Protein AF-0000000073221065 (afdb_homodimer)

Radius of gyration: 17.98 Å; Cα contacts (8 Å, |Δi|>4): 262; chains: 2; bounding box: 26×53×38 Å

Sequence (170 aa):
LMAQVTIYSTTVCPYCVRTKQLLERKGVEYKEINLSKEAPEVRIELMQRTNHRTVPQIFIDDQFIGGFDQLYALEREGKLDQLLALMAQVTIYSTTVCPYCVRTKQLLERKGVEYKEINLSKEAPEVRIELMQRTNHRTVPQIFIDDQFIGGFDQLYALEREGKLDQLLA

pLDDT: mean 91.6, std 6.2, range [60.91, 97.88]

Foldseek 3Di:
DDDDDDDDDDPDDVLQVVVVVVCVVVVADDDDDDVVPPDPVVLVVVCVVVVDNDDDWDDQPNHTQGHSVSQVVCVVVVNNVVSRD/DDDDDDDDDDPDDVLQVVVVVVCVVVVADDDDDDVVPPDPVVLVVVCVVVVDNDDDWDDQPNHTQGHSVSQVVCVVVVNNVVSRD

Structure (mmCIF, N/CA/C/O backbone):
data_AF-0000000073221065-model_v1
#
loop_
_entity.id
_entity.type
_entity.pdbx_description
1 polymer Glutaredoxin
#
loop_
_atom_site.group_PDB
_atom_site.id
_atom_site.type_symbol
_atom_site.label_atom_id
_atom_site.label_alt_id
_atom_site.label_comp_id
_atom_site.label_asym_id
_atom_site.label_entity_id
_atom_site.label_seq_id
_atom_site.pdbx_PDB_ins_code
_atom_site.Cartn_x
_atom_site.Cartn_y
_atom_site.Cartn_z
_atom_site.occupancy
_atom_site.B_iso_or_equiv
_atom_site.auth_seq_id
_atom_site.auth_comp_id
_atom_site.auth_asym_id
_atom_site.auth_atom_id
_atom_site.pdbx_PDB_model_num
ATOM 1 N N . LEU A 1 1 ? 0.655 -27.484 -18.047 1 60.91 1 LEU A N 1
ATOM 2 C CA . LEU A 1 1 ? 1.671 -26.438 -17.984 1 60.91 1 LEU A CA 1
ATOM 3 C C . LEU A 1 1 ? 1.379 -25.453 -16.859 1 60.91 1 LEU A C 1
ATOM 5 O O . LEU A 1 1 ? 0.216 -25.219 -16.516 1 60.91 1 LEU A O 1
ATOM 9 N N . MET A 1 2 ? 2.375 -25.156 -16.047 1 79.81 2 MET A N 1
ATOM 10 C CA . MET A 1 2 ? 2.127 -24.297 -14.891 1 79.81 2 MET A CA 1
ATOM 11 C C . MET A 1 2 ? 1.703 -22.891 -15.344 1 79.81 2 MET A C 1
ATOM 13 O O . MET A 1 2 ? 2.156 -22.406 -16.375 1 79.81 2 MET A O 1
ATOM 17 N N . ALA A 1 3 ? 0.678 -22.422 -14.844 1 91.69 3 ALA A N 1
ATOM 18 C CA . ALA A 1 3 ? 0.142 -21.109 -15.18 1 91.69 3 ALA A CA 1
ATOM 19 C C . ALA A 1 3 ? 1.227 -20.047 -15.102 1 91.69 3 ALA A C 1
ATOM 21 O O . ALA A 1 3 ? 2.178 -20.172 -14.328 1 91.69 3 ALA A O 1
ATOM 22 N N . GLN A 1 4 ? 1.222 -19.109 -16.016 1 95.19 4 GLN A N 1
ATOM 23 C CA . GLN A 1 4 ? 2.111 -17.953 -15.961 1 95.19 4 GLN A CA 1
ATOM 24 C C . GLN A 1 4 ? 1.535 -16.859 -15.07 1 95.19 4 GLN A C 1
ATOM 26 O O . GLN A 1 4 ? 0.439 -16.359 -15.328 1 95.19 4 GLN A O 1
ATOM 31 N N . VAL A 1 5 ? 2.283 -16.547 -14.055 1 97.06 5 VAL A N 1
ATOM 32 C CA . VAL A 1 5 ? 1.818 -15.531 -13.109 1 97.06 5 VAL A CA 1
ATOM 33 C C . VAL A 1 5 ? 2.641 -14.258 -13.266 1 97.06 5 VAL A C 1
ATOM 35 O O . VAL A 1 5 ? 3.869 -14.312 -13.367 1 97.06 5 VAL A O 1
ATOM 38 N N . THR A 1 6 ? 1.978 -13.031 -13.414 1 97.81 6 THR A N 1
ATOM 39 C CA . THR A 1 6 ? 2.607 -11.719 -13.391 1 97.81 6 THR A CA 1
ATOM 40 C C . THR A 1 6 ? 2.055 -10.875 -12.242 1 97.81 6 THR A C 1
ATOM 42 O O . THR A 1 6 ? 0.839 -10.805 -12.055 1 97.81 6 THR A O 1
ATOM 45 N N . ILE A 1 7 ? 2.998 -10.32 -11.508 1 96.44 7 ILE A N 1
ATOM 46 C CA . ILE A 1 7 ? 2.605 -9.438 -10.414 1 96.44 7 ILE A CA 1
ATOM 47 C C . ILE A 1 7 ? 3.145 -8.031 -10.672 1 96.44 7 ILE A C 1
ATOM 49 O O . ILE A 1 7 ? 4.332 -7.852 -10.945 1 96.44 7 ILE A O 1
ATOM 53 N N . TYR A 1 8 ? 2.213 -7.066 -10.656 1 94.75 8 TYR A N 1
ATOM 54 C CA . TYR A 1 8 ? 2.621 -5.664 -10.594 1 94.75 8 TYR A CA 1
ATOM 55 C C . TYR A 1 8 ? 2.713 -5.188 -9.148 1 94.75 8 TYR A C 1
ATOM 57 O O . TYR A 1 8 ? 1.743 -5.289 -8.398 1 94.75 8 TYR A O 1
ATOM 65 N N . SER A 1 9 ? 3.865 -4.793 -8.773 1 91.31 9 SER A N 1
ATOM 66 C CA . SER A 1 9 ? 4.141 -4.387 -7.398 1 91.31 9 SER A CA 1
ATOM 67 C C . SER A 1 9 ? 4.762 -2.998 -7.348 1 91.31 9 SER A C 1
ATOM 69 O O . SER A 1 9 ? 4.93 -2.346 -8.383 1 91.31 9 SER A O 1
ATOM 71 N N . THR A 1 10 ? 4.824 -2.447 -6.137 1 84.5 10 THR A N 1
AT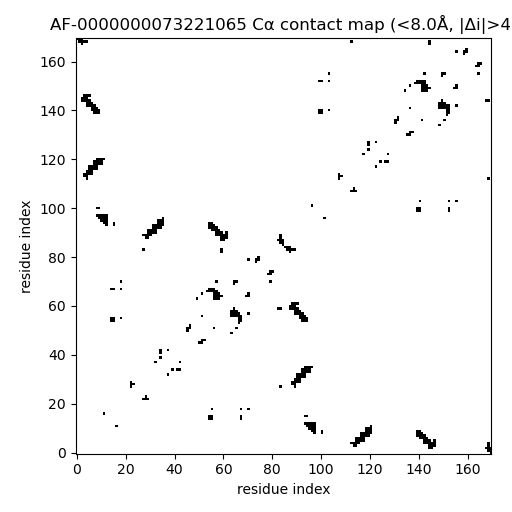OM 72 C CA . THR A 1 10 ? 5.637 -1.264 -5.875 1 84.5 10 THR A CA 1
ATOM 73 C C . THR A 1 10 ? 6.582 -1.506 -4.699 1 84.5 10 THR A C 1
ATOM 75 O O . THR A 1 10 ? 6.34 -2.385 -3.873 1 84.5 10 THR A O 1
ATOM 78 N N . THR A 1 11 ? 7.723 -0.87 -4.836 1 78.31 11 THR A N 1
ATOM 79 C CA . THR A 1 11 ? 8.648 -0.92 -3.707 1 78.31 11 THR A CA 1
ATOM 80 C C . THR A 1 11 ? 8.148 -0.048 -2.559 1 78.31 11 THR A C 1
ATOM 82 O O . THR A 1 11 ? 8.219 -0.447 -1.395 1 78.31 11 THR A O 1
ATOM 85 N N . VAL A 1 12 ? 7.633 0.965 -3.09 1 74.69 12 VAL A N 1
ATOM 86 C CA . VAL A 1 12 ? 7.266 1.982 -2.109 1 74.69 12 VAL A CA 1
ATOM 87 C C . VAL A 1 12 ? 5.754 1.969 -1.891 1 74.69 12 VAL A C 1
ATOM 89 O O . VAL A 1 12 ? 5.004 1.461 -2.727 1 74.69 12 VAL A O 1
ATOM 92 N N . CYS A 1 13 ? 5.375 2.268 -0.744 1 82.75 13 CYS A N 1
ATOM 93 C CA . CYS A 1 13 ? 3.957 2.514 -0.498 1 82.75 13 CYS A CA 1
ATOM 94 C C . CYS A 1 13 ? 3.529 3.859 -1.073 1 82.75 13 CYS A C 1
ATOM 96 O O . CYS A 1 13 ? 3.799 4.906 -0.482 1 82.75 13 CYS A O 1
ATOM 98 N N . PRO A 1 14 ? 2.924 3.844 -2.225 1 77.69 14 PRO A N 1
ATOM 99 C CA . PRO A 1 14 ? 2.615 5.109 -2.895 1 77.69 14 PRO A CA 1
ATOM 100 C C . PRO A 1 14 ? 1.68 5.996 -2.078 1 77.69 14 PRO A C 1
ATOM 102 O O . PRO A 1 14 ? 1.8 7.223 -2.115 1 77.69 14 PRO A O 1
ATOM 105 N N . TYR A 1 15 ? 0.798 5.406 -1.401 1 84.06 15 TYR A N 1
ATOM 106 C CA . TYR A 1 15 ? -0.115 6.191 -0.576 1 84.06 15 TYR A CA 1
ATOM 107 C C . TYR A 1 15 ? 0.628 6.863 0.572 1 84.06 15 TYR A C 1
ATOM 109 O O . TYR A 1 15 ? 0.284 7.977 0.974 1 84.06 15 TYR A O 1
ATOM 117 N N . CYS A 1 16 ? 1.56 6.16 1.093 1 89.38 16 CYS A N 1
ATOM 118 C CA . CYS A 1 16 ? 2.41 6.781 2.102 1 89.38 16 CYS A CA 1
ATOM 119 C C . CYS A 1 16 ? 3.166 7.969 1.521 1 89.38 16 CYS A C 1
ATOM 121 O O . CYS A 1 16 ? 3.246 9.023 2.15 1 89.38 16 CYS A O 1
ATOM 123 N N . VAL A 1 17 ? 3.674 7.809 0.374 1 85.81 17 VAL A N 1
ATOM 124 C CA . VAL A 1 17 ? 4.418 8.875 -0.286 1 85.81 17 VAL A CA 1
ATOM 125 C C . VAL A 1 17 ? 3.5 10.07 -0.535 1 85.81 17 VAL A C 1
ATOM 127 O O . VAL A 1 17 ? 3.855 11.211 -0.223 1 85.81 17 VAL A O 1
ATOM 130 N N . ARG A 1 18 ? 2.379 9.812 -1.021 1 87.56 18 ARG A N 1
ATOM 131 C CA . ARG A 1 18 ? 1.45 10.891 -1.339 1 87.56 18 ARG A CA 1
ATOM 132 C C . ARG A 1 18 ? 0.988 11.602 -0.074 1 87.56 18 ARG A C 1
ATOM 134 O O . ARG A 1 18 ? 0.794 12.82 -0.079 1 87.56 18 ARG A O 1
ATOM 141 N N . THR A 1 19 ? 0.734 10.852 0.908 1 93.94 19 THR A N 1
ATOM 142 C CA . THR A 1 19 ? 0.371 11.438 2.193 1 93.94 19 THR A CA 1
ATOM 143 C C . THR A 1 19 ? 1.436 12.43 2.656 1 93.94 19 THR A C 1
ATOM 145 O O . THR A 1 19 ? 1.118 13.562 3.02 1 93.94 19 THR A O 1
ATOM 148 N N . LYS A 1 20 ? 2.652 11.992 2.586 1 94.38 20 LYS A N 1
ATOM 149 C CA . LYS A 1 20 ? 3.756 12.852 2.994 1 94.38 20 LYS A CA 1
ATOM 150 C C . LYS A 1 20 ? 3.863 14.078 2.086 1 94.38 20 LYS A C 1
ATOM 152 O O . LYS A 1 20 ? 4.066 15.195 2.562 1 94.38 20 LYS A O 1
ATOM 157 N N . GLN A 1 21 ? 3.723 13.898 0.884 1 93.31 21 GLN A N 1
ATOM 158 C CA . GLN A 1 21 ? 3.812 14.984 -0.08 1 93.31 21 GLN A CA 1
ATOM 159 C C . GLN A 1 21 ? 2.742 16.047 0.184 1 93.31 21 GLN A C 1
ATOM 161 O O . GLN A 1 21 ? 3.006 17.234 0.076 1 93.31 21 GLN A O 1
ATOM 166 N N . LEU A 1 22 ? 1.575 15.586 0.442 1 94.88 22 LEU A N 1
ATOM 167 C CA . LEU A 1 22 ? 0.49 16.516 0.747 1 94.88 22 LEU A CA 1
ATOM 168 C C . LEU A 1 22 ? 0.835 17.375 1.957 1 94.88 22 LEU A C 1
ATOM 170 O O . LEU A 1 22 ? 0.672 18.594 1.92 1 94.88 22 LEU A O 1
ATOM 174 N N . LEU A 1 23 ? 1.306 16.766 3.006 1 96.06 23 LEU A N 1
ATOM 175 C CA . LEU A 1 23 ? 1.662 17.5 4.215 1 96.06 23 LEU A CA 1
ATOM 176 C C . LEU A 1 23 ? 2.816 18.453 3.947 1 96.06 23 LEU A C 1
ATOM 178 O O . LEU A 1 23 ? 2.816 19.578 4.441 1 96.06 23 LEU A O 1
ATOM 182 N N . GLU A 1 24 ? 3.762 18.016 3.162 1 95.31 24 GLU A N 1
ATOM 183 C CA . GLU A 1 24 ? 4.895 18.859 2.799 1 95.31 24 GLU A CA 1
ATOM 184 C C . GLU A 1 24 ? 4.449 20.062 1.973 1 95.31 24 GLU A C 1
ATOM 186 O O . GLU A 1 24 ? 4.906 21.188 2.199 1 95.31 24 GLU A O 1
ATOM 191 N N . ARG A 1 25 ? 3.619 19.812 1.088 1 95.25 25 ARG A N 1
ATOM 192 C CA . ARG A 1 25 ? 3.098 20.891 0.26 1 95.25 25 ARG A CA 1
ATOM 193 C C . ARG A 1 25 ? 2.377 21.938 1.11 1 95.25 25 ARG A C 1
ATOM 195 O O . ARG A 1 25 ? 2.436 23.125 0.817 1 95.25 25 ARG A O 1
ATOM 202 N N . LYS A 1 26 ? 1.77 21.469 2.145 1 94.75 26 LYS A N 1
ATOM 203 C CA . LYS A 1 26 ? 1.018 22.359 3.021 1 94.75 26 LYS A CA 1
ATOM 204 C C . LYS A 1 26 ? 1.93 23 4.059 1 94.75 26 LYS A C 1
ATOM 206 O O . LYS A 1 26 ? 1.481 23.828 4.855 1 94.75 26 LYS A O 1
ATOM 211 N N . GLY A 1 27 ? 3.137 22.578 4.102 1 94.19 27 GLY A N 1
ATOM 212 C CA . GLY A 1 27 ? 4.094 23.141 5.035 1 94.19 27 GLY A CA 1
ATOM 213 C C . GLY A 1 27 ? 3.93 22.625 6.449 1 94.19 27 GLY A C 1
ATOM 214 O O . GLY A 1 27 ? 4.289 23.312 7.414 1 94.19 27 GLY A O 1
ATOM 215 N N . VAL A 1 28 ? 3.352 21.469 6.555 1 94.75 28 VAL A N 1
ATOM 216 C CA . VAL A 1 28 ? 3.08 20.891 7.867 1 94.75 28 VAL A CA 1
ATOM 217 C C . VAL A 1 28 ? 4.191 19.922 8.234 1 94.75 28 VAL A C 1
ATOM 219 O O . VAL A 1 28 ? 4.504 19 7.469 1 94.75 28 VAL A O 1
ATOM 222 N N . GLU A 1 29 ? 4.824 20.172 9.336 1 94.81 29 GLU A N 1
ATOM 223 C CA . GLU A 1 29 ? 5.777 19.203 9.867 1 94.81 29 GLU A CA 1
ATOM 224 C C . GLU A 1 29 ? 5.066 17.969 10.422 1 94.81 29 GLU A C 1
ATOM 226 O O . GLU A 1 29 ? 3.965 18.078 10.969 1 94.81 29 GLU A O 1
ATOM 231 N N . TYR A 1 30 ? 5.691 16.859 10.266 1 97.06 30 TYR A N 1
ATOM 232 C CA . TYR A 1 30 ? 5.117 15.633 10.797 1 97.06 30 TYR A CA 1
ATOM 233 C C . TYR A 1 30 ? 6.211 14.688 11.273 1 97.06 30 TYR A C 1
ATOM 235 O O . TYR A 1 30 ? 7.348 14.742 10.797 1 97.06 30 TYR A O 1
ATOM 243 N N . LYS A 1 31 ? 5.832 13.914 12.242 1 97.44 31 LYS A N 1
ATOM 244 C CA . LYS A 1 31 ? 6.664 12.789 12.648 1 97.44 31 LYS A CA 1
ATOM 245 C C . LYS A 1 31 ? 6.301 11.523 11.867 1 97.44 31 LYS A C 1
ATOM 247 O O . LYS A 1 31 ? 5.129 11.148 11.797 1 97.44 31 LYS A O 1
ATOM 252 N N . GLU A 1 32 ? 7.27 10.961 11.281 1 95.69 32 GLU A N 1
ATOM 253 C CA . GLU A 1 32 ? 7.039 9.695 10.586 1 95.69 32 GLU A CA 1
ATOM 254 C C . GLU A 1 32 ? 7.559 8.516 11.398 1 95.69 32 GLU A C 1
ATOM 256 O O . GLU A 1 32 ? 8.688 8.539 11.891 1 95.69 32 GLU A O 1
ATOM 261 N N . ILE A 1 33 ? 6.742 7.57 11.594 1 95.44 33 ILE A N 1
ATOM 262 C CA . ILE A 1 33 ? 7.129 6.266 12.117 1 95.44 33 ILE A CA 1
ATOM 263 C C . ILE A 1 33 ? 7.039 5.215 11.016 1 95.44 33 ILE A C 1
ATOM 265 O O . ILE A 1 33 ? 5.941 4.801 10.633 1 95.44 33 ILE A O 1
ATOM 269 N N . ASN A 1 34 ? 8.141 4.906 10.469 1 92.19 34 ASN A N 1
ATOM 270 C CA . ASN A 1 34 ? 8.203 3.889 9.422 1 92.19 34 ASN A CA 1
ATOM 271 C C . ASN A 1 34 ? 8.141 2.48 10.008 1 92.19 34 ASN A C 1
ATOM 273 O O . ASN A 1 34 ? 9.117 2.004 10.586 1 92.19 34 ASN A O 1
ATOM 277 N N . LEU A 1 35 ? 7.051 1.822 9.781 1 89.31 35 LEU A N 1
ATOM 278 C CA . LEU A 1 35 ? 6.793 0.529 10.406 1 89.31 35 LEU A CA 1
ATOM 279 C C . LEU A 1 35 ? 7.734 -0.537 9.859 1 89.31 35 LEU A C 1
ATOM 281 O O . LEU A 1 35 ? 7.949 -1.569 10.5 1 89.31 35 LEU A O 1
ATOM 285 N N . SER A 1 36 ? 8.273 -0.305 8.648 1 82.25 36 SER A N 1
ATOM 286 C CA . SER A 1 36 ? 9.242 -1.238 8.07 1 82.25 36 SER A CA 1
ATOM 287 C C . SER A 1 36 ? 10.539 -1.246 8.867 1 82.25 36 SER A C 1
ATOM 289 O O . SER A 1 36 ? 11.344 -2.174 8.75 1 82.25 36 SER A O 1
ATOM 291 N N . LYS A 1 37 ? 10.672 -0.204 9.656 1 87.88 37 LYS A N 1
ATOM 292 C CA . LYS A 1 37 ? 11.906 -0.055 10.43 1 87.88 37 LYS A CA 1
ATOM 293 C C . LYS A 1 37 ? 11.656 -0.271 11.922 1 87.88 37 LYS A C 1
ATOM 295 O O . LYS A 1 37 ? 12.547 -0.055 12.742 1 87.88 37 LYS A O 1
ATOM 300 N N . GLU A 1 38 ? 10.492 -0.643 12.188 1 89.19 38 GLU A N 1
ATOM 301 C CA . GLU A 1 38 ? 10.102 -0.853 13.578 1 89.19 38 GLU A CA 1
ATOM 302 C C . GLU A 1 38 ? 9.93 -2.338 13.883 1 89.19 38 GLU A C 1
ATOM 304 O O . GLU A 1 38 ? 9.844 -3.16 12.969 1 89.19 38 GLU A O 1
ATOM 309 N N . ALA A 1 39 ? 10.008 -2.645 15.156 1 90.75 39 ALA A N 1
ATOM 310 C CA . ALA A 1 39 ? 9.672 -4 15.57 1 90.75 39 ALA A CA 1
ATOM 311 C C . ALA A 1 39 ? 8.234 -4.352 15.188 1 90.75 39 ALA A C 1
ATOM 313 O O . ALA A 1 39 ? 7.363 -3.48 15.156 1 90.75 39 ALA A O 1
ATOM 314 N N . PRO A 1 40 ? 7.957 -5.633 14.828 1 88.19 40 PRO A N 1
ATOM 315 C CA . PRO A 1 40 ? 6.613 -6.059 14.43 1 88.19 40 PRO A CA 1
ATOM 316 C C . PRO A 1 40 ? 5.547 -5.684 15.453 1 88.19 40 PRO A C 1
ATOM 318 O O . PRO A 1 40 ? 4.391 -5.441 15.086 1 88.19 40 PRO A O 1
ATOM 321 N N . GLU A 1 41 ? 5.91 -5.555 16.688 1 92.56 41 GLU A N 1
ATOM 322 C CA . GLU A 1 41 ? 4.973 -5.262 17.766 1 92.56 41 GLU A CA 1
ATOM 323 C C . GLU A 1 41 ? 4.379 -3.863 17.609 1 92.56 41 GLU A C 1
ATOM 325 O O . GLU A 1 41 ? 3.238 -3.621 18.016 1 92.56 41 GLU A O 1
ATOM 330 N N . VAL A 1 42 ? 5.117 -2.998 17.047 1 92.06 42 VAL A N 1
ATOM 331 C CA . VAL A 1 42 ? 4.637 -1.631 16.875 1 92.06 42 VAL A CA 1
ATOM 332 C C . VAL A 1 42 ? 3.445 -1.622 15.914 1 92.06 42 VAL A C 1
ATOM 334 O O . VAL A 1 42 ? 2.441 -0.954 16.172 1 92.06 42 VAL A O 1
ATOM 337 N N . ARG A 1 43 ? 3.586 -2.359 14.82 1 89.94 43 ARG A N 1
ATOM 338 C CA . ARG A 1 43 ? 2.482 -2.484 13.867 1 89.94 43 ARG A CA 1
ATOM 339 C C . ARG A 1 43 ? 1.266 -3.125 14.523 1 89.94 43 ARG A C 1
ATOM 341 O O . ARG A 1 43 ? 0.143 -2.639 14.375 1 89.94 43 ARG A O 1
ATOM 348 N N . ILE A 1 44 ? 1.496 -4.223 15.258 1 90.31 44 ILE A N 1
ATOM 349 C CA . ILE A 1 44 ? 0.414 -4.949 15.914 1 90.31 44 ILE A CA 1
ATOM 350 C C . ILE A 1 44 ? -0.33 -4.016 16.859 1 90.31 44 ILE A C 1
ATOM 352 O O . ILE A 1 44 ? -1.562 -3.951 16.844 1 90.31 44 ILE A O 1
ATOM 356 N N . GLU A 1 45 ? 0.359 -3.264 17.656 1 94.38 45 GLU A N 1
ATOM 357 C CA . GLU A 1 45 ? -0.238 -2.334 18.625 1 94.38 45 GLU A CA 1
ATOM 358 C C . GLU A 1 45 ? -1.022 -1.238 17.906 1 94.38 45 GLU A C 1
ATOM 360 O O . GLU A 1 45 ? -2.117 -0.869 18.328 1 94.38 45 GLU A O 1
ATOM 365 N N . LEU A 1 46 ? -0.514 -0.76 16.844 1 94.81 46 LEU A N 1
ATOM 366 C CA . LEU A 1 46 ? -1.171 0.292 16.078 1 94.81 46 LEU A CA 1
ATOM 367 C C . LEU A 1 46 ? -2.502 -0.195 15.508 1 94.81 46 LEU A C 1
ATOM 369 O O . LEU A 1 46 ? -3.52 0.492 15.625 1 94.81 46 LEU A O 1
ATOM 373 N N . MET A 1 47 ? -2.441 -1.427 14.906 1 92.5 47 MET A N 1
ATOM 374 C CA . MET A 1 47 ? -3.646 -1.979 14.289 1 92.5 47 MET A CA 1
ATOM 375 C C . MET A 1 47 ? -4.734 -2.215 15.336 1 92.5 47 MET A C 1
ATOM 377 O O . MET A 1 47 ? -5.918 -2.016 15.055 1 92.5 47 MET A O 1
ATOM 381 N N . GLN A 1 48 ? -4.285 -2.586 16.484 1 93.25 48 GLN A N 1
ATOM 382 C CA . GLN A 1 48 ? -5.23 -2.801 17.562 1 93.25 48 GLN A CA 1
ATOM 383 C C . GLN A 1 48 ? -5.801 -1.477 18.062 1 93.25 48 GLN A C 1
ATOM 385 O O . GLN A 1 48 ? -6.992 -1.384 18.375 1 93.25 48 GLN A O 1
ATOM 390 N N . ARG A 1 49 ? -5.082 -0.499 18.141 1 95.44 49 ARG A N 1
ATOM 391 C CA . ARG A 1 49 ? -5.469 0.813 18.656 1 95.44 49 ARG A CA 1
ATOM 392 C C . ARG A 1 49 ? -6.441 1.503 17.703 1 95.44 49 ARG A C 1
ATOM 394 O O . ARG A 1 49 ? -7.387 2.158 18.141 1 95.44 49 ARG A O 1
ATOM 401 N N . THR A 1 50 ? -6.211 1.34 16.438 1 95.56 50 THR A N 1
ATOM 402 C CA . THR A 1 50 ? -6.965 2.123 15.469 1 95.56 50 THR A CA 1
ATOM 403 C C . THR A 1 50 ? -8.047 1.271 14.805 1 95.56 50 THR A C 1
ATOM 405 O O . THR A 1 50 ? -8.953 1.8 14.172 1 95.56 50 THR A O 1
ATOM 408 N N . ASN A 1 51 ? -7.781 -0.074 14.914 1 93.25 51 ASN A N 1
ATOM 409 C CA . ASN A 1 51 ? -8.641 -1.031 14.219 1 93.25 51 ASN A CA 1
ATOM 410 C C . ASN A 1 51 ? -8.562 -0.854 12.703 1 93.25 51 ASN A C 1
ATOM 412 O O . ASN A 1 51 ? -9.555 -1.038 12 1 93.25 51 ASN A O 1
ATOM 416 N N . HIS A 1 52 ? -7.484 -0.3 12.258 1 87.69 52 HIS A N 1
ATOM 417 C CA . HIS A 1 52 ? -7.141 -0.158 10.844 1 87.69 52 HIS A CA 1
ATOM 418 C C . HIS A 1 52 ? -5.984 -1.075 10.469 1 87.69 52 HIS A C 1
ATOM 420 O O . HIS A 1 52 ? -5.047 -1.257 11.25 1 87.69 52 HIS A O 1
ATOM 426 N N . ARG A 1 53 ? -6.043 -1.568 9.289 1 78.44 53 ARG A N 1
ATOM 427 C CA . ARG A 1 53 ? -5.051 -2.586 8.953 1 78.44 53 ARG A CA 1
ATOM 428 C C . ARG A 1 53 ? -4.098 -2.088 7.867 1 78.44 53 ARG A C 1
ATOM 430 O O . ARG A 1 53 ? -3.055 -2.693 7.625 1 78.44 53 ARG A O 1
ATOM 437 N N . THR A 1 54 ? -4.484 -0.951 7.23 1 79.69 54 THR A N 1
ATOM 438 C CA . THR A 1 54 ? -3.668 -0.463 6.125 1 79.69 54 THR A CA 1
ATOM 439 C C . THR A 1 54 ? -2.867 0.766 6.547 1 79.69 54 THR A C 1
ATOM 441 O O . THR A 1 54 ? -3.012 1.251 7.668 1 79.69 54 THR A O 1
ATOM 444 N N . VAL A 1 55 ? -1.92 1.088 5.73 1 87.44 55 VAL A N 1
ATOM 445 C CA . VAL A 1 55 ? -1.138 2.311 5.871 1 87.44 55 VAL A CA 1
ATOM 446 C C . VAL A 1 55 ? -1.258 3.152 4.602 1 87.44 55 VAL A C 1
ATOM 448 O O . VAL A 1 55 ? -1.603 2.633 3.537 1 87.44 55 VAL A O 1
ATOM 451 N N . PRO A 1 56 ? -1.016 4.414 4.816 1 91 56 PRO A N 1
ATOM 452 C CA . PRO A 1 56 ? -0.617 5.203 5.984 1 91 56 PRO A CA 1
ATOM 453 C C . PRO A 1 56 ? -1.74 5.348 7.008 1 91 56 PRO A C 1
ATOM 455 O O . PRO A 1 56 ? -2.914 5.184 6.668 1 91 56 PRO A O 1
ATOM 458 N N . GLN A 1 57 ? -1.382 5.5 8.266 1 94.75 57 GLN A N 1
ATOM 459 C CA . GLN A 1 57 ? -2.279 5.938 9.328 1 94.75 57 GLN A CA 1
ATOM 460 C C . GLN A 1 57 ? -1.848 7.289 9.891 1 94.75 57 GLN A C 1
ATOM 462 O O . GLN A 1 57 ? -0.667 7.5 10.172 1 94.75 57 GLN A O 1
ATOM 467 N N . ILE A 1 58 ? -2.826 8.156 10.039 1 97.38 58 ILE A N 1
ATOM 468 C CA . ILE A 1 58 ? -2.5 9.547 10.336 1 97.38 58 ILE A CA 1
ATOM 469 C C . ILE A 1 58 ? -3.131 9.945 11.672 1 97.38 58 ILE A C 1
ATOM 471 O O . ILE A 1 58 ? -4.309 9.664 11.914 1 97.38 58 ILE A O 1
ATOM 475 N N . PHE A 1 59 ? -2.355 10.531 12.477 1 97.88 59 PHE A N 1
ATOM 476 C CA . PHE A 1 59 ? -2.789 11.125 13.734 1 97.88 59 PHE A CA 1
ATOM 477 C C . PHE A 1 59 ? -2.568 12.633 13.734 1 97.88 59 PHE A C 1
ATOM 479 O O . PHE A 1 59 ? -1.522 13.109 13.297 1 97.88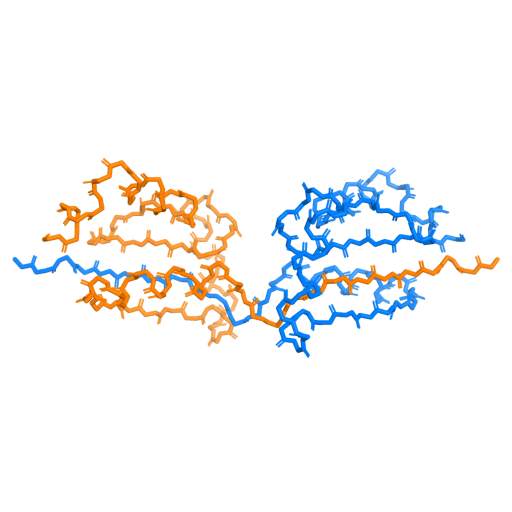 59 PHE A O 1
ATOM 486 N N . ILE A 1 60 ? -3.545 13.383 14.188 1 96.88 60 ILE A N 1
ATOM 487 C CA . ILE A 1 60 ? -3.42 14.812 14.438 1 96.88 60 ILE A CA 1
ATOM 488 C C . ILE A 1 60 ? -3.727 15.109 15.906 1 96.88 60 ILE A C 1
ATOM 490 O O . ILE A 1 60 ? -4.824 14.82 16.391 1 96.88 60 ILE A O 1
ATOM 494 N N . ASP A 1 61 ? -2.732 15.625 16.547 1 95.69 61 ASP A N 1
ATOM 495 C CA . ASP A 1 61 ? -2.838 15.867 17.984 1 95.69 61 ASP A CA 1
ATOM 496 C C . ASP A 1 61 ? -3.268 14.602 18.734 1 95.69 61 ASP A C 1
ATOM 498 O O . ASP A 1 61 ? -4.215 14.633 19.516 1 95.69 61 ASP A O 1
ATOM 502 N N . ASP A 1 62 ? -2.779 13.516 18.328 1 94.19 62 ASP A N 1
ATOM 503 C CA . ASP A 1 62 ? -2.912 12.203 18.953 1 94.19 62 ASP A CA 1
ATOM 504 C C . ASP A 1 62 ? -4.297 11.609 18.703 1 94.19 62 ASP A C 1
ATOM 506 O O . ASP A 1 62 ? -4.688 10.633 19.344 1 94.19 62 ASP A O 1
ATOM 510 N N . GLN A 1 63 ? -4.969 12.273 17.844 1 95.69 63 GLN A N 1
ATOM 511 C CA . GLN A 1 63 ? -6.246 11.727 17.406 1 95.69 63 GLN A CA 1
ATOM 512 C C . GLN A 1 63 ? -6.102 11.016 16.062 1 95.69 63 GLN A C 1
ATOM 514 O O . GLN A 1 63 ? -5.543 11.57 15.109 1 95.69 63 GLN A O 1
ATOM 519 N N . PHE A 1 64 ? -6.629 9.836 16.031 1 97.75 64 PHE A N 1
ATOM 520 C CA . PHE A 1 64 ? -6.609 9.062 14.797 1 97.75 64 PHE A CA 1
ATOM 521 C C . PHE A 1 64 ? -7.629 9.602 13.805 1 97.75 64 PHE A C 1
ATOM 523 O O . PHE A 1 64 ? -8.828 9.617 14.078 1 97.75 64 PHE A O 1
ATOM 530 N N . ILE A 1 65 ? -7.137 10.031 12.617 1 96.31 65 ILE A N 1
ATOM 531 C CA . ILE A 1 65 ? -8.086 10.602 11.664 1 96.31 65 ILE A CA 1
ATOM 532 C C . ILE A 1 65 ? -8.359 9.602 10.547 1 96.31 65 ILE A C 1
ATOM 534 O O . ILE A 1 65 ? -9.281 9.789 9.75 1 96.31 65 ILE A O 1
ATOM 538 N N . GLY A 1 66 ? -7.496 8.578 10.438 1 95.56 66 GLY A N 1
ATOM 539 C CA . GLY A 1 66 ? -7.684 7.578 9.398 1 95.56 66 GLY A CA 1
ATOM 540 C C . GLY A 1 66 ? -6.469 7.406 8.508 1 95.56 66 GLY A C 1
ATOM 541 O O . GLY A 1 66 ? -5.344 7.684 8.93 1 95.56 66 GLY A O 1
ATOM 542 N N . GLY A 1 67 ? -6.691 6.832 7.316 1 93.44 67 GLY A N 1
ATOM 543 C CA . GLY A 1 67 ? -5.637 6.609 6.344 1 93.44 67 GLY A CA 1
ATOM 544 C C . GLY A 1 67 ? -5.617 7.648 5.238 1 93.44 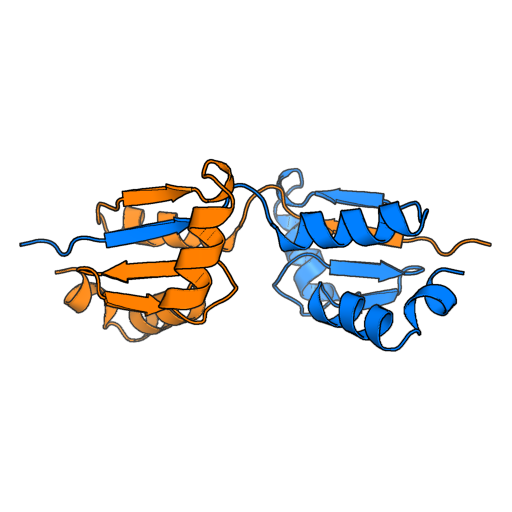67 GLY A C 1
ATOM 545 O O . GLY A 1 67 ? -5.922 8.82 5.473 1 93.44 67 GLY A O 1
ATOM 546 N N . PHE A 1 68 ? -5.203 7.121 4.113 1 90.25 68 PHE A N 1
ATOM 547 C CA . PHE A 1 68 ? -5.047 7.949 2.922 1 90.25 68 PHE A CA 1
ATOM 548 C C . PHE A 1 68 ? -6.387 8.523 2.479 1 90.25 68 PHE A C 1
ATOM 550 O O . PHE A 1 68 ? -6.512 9.734 2.27 1 90.25 68 PHE A O 1
ATOM 557 N N . ASP A 1 69 ? -7.371 7.672 2.393 1 88.25 69 ASP A N 1
ATOM 558 C CA . ASP A 1 69 ? -8.695 8.086 1.935 1 88.25 69 ASP A CA 1
ATOM 559 C C . ASP A 1 69 ? -9.273 9.172 2.84 1 88.25 69 ASP A C 1
ATOM 561 O O . ASP A 1 69 ? -9.82 10.164 2.355 1 88.25 69 ASP A O 1
ATOM 565 N N . GLN A 1 70 ? -9.211 8.969 4.141 1 93.94 70 GLN A N 1
ATOM 566 C CA . GLN A 1 70 ? -9.766 9.93 5.094 1 93.94 70 GLN A CA 1
ATOM 567 C C . GLN A 1 70 ? -9.039 11.266 5.012 1 93.94 70 GLN A C 1
ATOM 569 O O . GLN A 1 70 ? -9.664 12.328 5.035 1 93.94 70 GLN A O 1
ATOM 574 N N . LEU A 1 71 ? -7.719 11.242 4.922 1 95.06 71 LEU A N 1
ATOM 575 C CA . LEU A 1 71 ? -6.938 12.469 4.812 1 95.06 71 LEU A CA 1
ATOM 576 C C . LEU A 1 71 ? -7.34 13.258 3.57 1 95.06 71 LEU A C 1
ATOM 578 O O . LEU A 1 71 ? -7.562 14.469 3.645 1 95.06 71 LEU A O 1
ATOM 582 N N . TYR A 1 72 ? -7.41 12.57 2.488 1 93.69 72 TYR A N 1
ATOM 583 C CA . TYR A 1 72 ? -7.703 13.258 1.235 1 93.69 72 TYR A CA 1
ATOM 584 C C . TYR A 1 72 ? -9.156 13.734 1.2 1 93.69 72 TYR A C 1
ATOM 586 O O . TYR A 1 72 ? -9.461 14.75 0.584 1 93.69 72 TYR A O 1
ATOM 594 N N . ALA A 1 73 ? -10.039 12.977 1.843 1 94.5 73 ALA A N 1
ATOM 595 C CA . ALA A 1 73 ? -11.406 13.461 1.978 1 94.5 73 ALA A CA 1
ATOM 596 C C . ALA A 1 73 ? -11.453 14.789 2.727 1 94.5 73 ALA A C 1
ATOM 598 O O . ALA A 1 73 ? -12.141 15.727 2.305 1 94.5 73 ALA A O 1
ATOM 599 N N . LEU A 1 74 ? -10.75 14.867 3.783 1 96.12 74 LEU A N 1
ATOM 600 C CA . LEU A 1 74 ? -10.664 16.109 4.547 1 96.12 74 LEU A CA 1
ATOM 601 C C . LEU A 1 74 ? -10.102 17.234 3.689 1 96.12 74 LEU A C 1
ATOM 603 O O . LEU A 1 74 ? -10.578 18.375 3.762 1 96.12 74 LEU A O 1
ATOM 607 N N . GLU A 1 75 ? -9.086 16.875 2.91 1 95.81 75 GLU A N 1
ATOM 608 C CA . GLU A 1 75 ? -8.492 17.859 2.012 1 95.81 75 GLU A CA 1
ATOM 609 C C . GLU A 1 75 ? -9.508 18.359 0.982 1 95.81 75 GLU A C 1
ATOM 611 O O . GLU A 1 75 ? -9.648 19.562 0.764 1 95.81 75 GLU A O 1
ATOM 616 N N . ARG A 1 76 ? -10.156 17.469 0.391 1 95.38 76 ARG A N 1
ATOM 617 C CA . ARG A 1 76 ? -11.141 17.781 -0.642 1 95.38 76 ARG A CA 1
ATOM 618 C C . ARG A 1 76 ? -12.289 18.609 -0.074 1 95.38 76 ARG A C 1
ATOM 620 O O . ARG A 1 76 ? -12.82 19.484 -0.755 1 95.38 76 ARG A O 1
ATOM 627 N N . GLU A 1 77 ? -12.609 18.344 1.078 1 96.38 77 GLU A N 1
ATOM 628 C CA . GLU A 1 77 ? -13.719 19.031 1.735 1 96.38 77 GLU A CA 1
ATOM 629 C C . GLU A 1 77 ? -13.273 20.375 2.305 1 96.38 77 GLU A C 1
ATOM 631 O O . GLU A 1 77 ? -14.094 21.156 2.803 1 96.38 77 GLU A O 1
ATOM 636 N N . GLY A 1 78 ? -12.016 20.609 2.252 1 95.44 78 GLY A N 1
ATOM 637 C CA . GLY A 1 78 ? -11.484 21.859 2.754 1 95.44 78 GLY A CA 1
ATOM 638 C C . GLY A 1 78 ? -11.391 21.906 4.266 1 95.44 78 GLY A C 1
ATOM 639 O O . GLY A 1 78 ? -11.281 22.984 4.855 1 95.44 78 GLY A O 1
ATOM 640 N N . LYS A 1 79 ? -11.391 20.812 4.91 1 95.75 79 LYS A N 1
ATOM 641 C CA . LYS A 1 79 ? -11.414 20.734 6.367 1 95.75 79 LYS A CA 1
ATOM 642 C C . LYS A 1 79 ? -10.031 20.438 6.926 1 95.75 79 LYS A C 1
ATOM 644 O O . LYS A 1 79 ? -9.789 20.609 8.117 1 95.75 79 LYS A O 1
ATOM 649 N N . LEU A 1 80 ? -9.109 20.016 6.148 1 95.5 80 LEU A N 1
ATOM 650 C CA . LEU A 1 80 ? -7.805 19.578 6.613 1 95.5 80 LEU A CA 1
ATOM 651 C C . LEU A 1 80 ? -7.016 20.734 7.207 1 95.5 80 LEU A C 1
ATOM 653 O O . LEU A 1 80 ? -6.395 20.594 8.266 1 95.5 80 LEU A O 1
ATOM 657 N N . ASP A 1 81 ? -7.094 21.891 6.617 1 94.75 81 ASP A N 1
ATOM 658 C CA . ASP A 1 81 ? -6.316 23.031 7.07 1 94.75 81 ASP A CA 1
ATOM 659 C C . ASP A 1 81 ? -6.715 23.438 8.484 1 94.75 81 ASP A C 1
ATOM 661 O O . ASP A 1 81 ? -5.863 23.812 9.297 1 94.75 81 ASP A O 1
ATOM 665 N N . GLN A 1 82 ? -7.914 23.375 8.719 1 93.31 82 GLN A N 1
ATOM 666 C CA . GLN A 1 82 ? -8.398 23.719 10.055 1 93.31 82 GLN A CA 1
ATOM 667 C C . GLN A 1 82 ? -7.871 22.75 11.109 1 93.31 82 GLN A C 1
ATOM 669 O O . GLN A 1 82 ? -7.523 23.172 12.219 1 93.31 82 GLN A O 1
ATOM 674 N N . LEU A 1 83 ? -7.863 21.5 10.766 1 92.56 83 LEU A N 1
ATOM 675 C CA . LEU A 1 83 ? -7.391 20.469 11.695 1 92.56 83 LEU A CA 1
ATOM 676 C C . LEU A 1 83 ? -5.895 20.625 11.945 1 92.56 83 LEU A C 1
ATOM 678 O O . LEU A 1 83 ? -5.402 20.266 13.016 1 92.56 83 LEU A O 1
ATOM 682 N N . LEU A 1 84 ? -5.156 21.125 10.992 1 93 84 LEU A N 1
ATOM 683 C CA . LEU A 1 84 ? -3.703 21.219 11.062 1 93 84 LEU A CA 1
ATOM 684 C C . LEU A 1 84 ? -3.275 22.531 11.719 1 93 84 LEU A C 1
ATOM 686 O O . LEU A 1 84 ? -2.092 22.734 12.008 1 93 84 LEU A O 1
ATOM 690 N N . ALA A 1 85 ? -4.176 23.391 11.812 1 85 85 ALA A N 1
ATOM 691 C CA . ALA A 1 85 ? -3.904 24.703 12.414 1 85 85 ALA A CA 1
ATOM 692 C C . ALA A 1 85 ? -3.783 24.594 13.93 1 85 85 ALA A C 1
ATOM 694 O O . ALA A 1 85 ? -4.359 23.688 14.539 1 85 85 ALA A O 1
ATOM 695 N N . LEU B 1 1 ? -1.088 27.141 18.047 1 61.16 1 LEU B N 1
ATOM 696 C CA . LEU B 1 1 ? 0.025 26.203 17.938 1 61.16 1 LEU B CA 1
ATOM 697 C C . LEU B 1 1 ? -0.228 25.188 16.828 1 61.16 1 LEU B C 1
ATOM 699 O O . LEU B 1 1 ? -1.377 24.828 16.562 1 61.16 1 LEU B O 1
ATOM 703 N N . MET B 1 2 ? 0.73 24.969 15.945 1 80.25 2 MET B N 1
ATOM 704 C CA . MET B 1 2 ? 0.503 24.078 14.805 1 80.25 2 MET B CA 1
ATOM 705 C C . MET B 1 2 ? 0.259 22.656 15.273 1 80.25 2 MET B C 1
ATOM 707 O O . MET B 1 2 ? 0.831 22.219 16.281 1 80.25 2 MET B O 1
ATOM 711 N N . ALA B 1 3 ? -0.742 22.078 14.859 1 92.06 3 ALA B N 1
ATOM 712 C CA . ALA B 1 3 ? -1.114 20.719 15.219 1 92.06 3 ALA B CA 1
ATOM 713 C C . ALA B 1 3 ? 0.069 19.766 15.062 1 92.06 3 ALA B C 1
ATOM 715 O O . ALA B 1 3 ? 0.952 19.984 14.234 1 92.06 3 ALA B O 1
ATOM 716 N N . GLN B 1 4 ? 0.215 18.844 15.984 1 95.38 4 GLN B N 1
ATOM 717 C CA . GLN B 1 4 ? 1.215 17.797 15.867 1 95.38 4 GLN B CA 1
ATOM 718 C C . GLN B 1 4 ? 0.704 16.641 15 1 95.38 4 GLN B C 1
ATOM 720 O O . GLN B 1 4 ? -0.32 16.031 15.312 1 95.38 4 GLN B O 1
ATOM 725 N N . VAL B 1 5 ? 1.418 16.422 13.938 1 97.12 5 VAL B N 1
ATOM 726 C CA . VAL B 1 5 ? 1.003 15.375 13.016 1 97.12 5 VAL B CA 1
ATOM 727 C C . VAL B 1 5 ? 1.967 14.195 13.102 1 97.12 5 VAL B C 1
ATOM 729 O O . VAL B 1 5 ? 3.186 14.375 13.125 1 97.12 5 VAL B O 1
ATOM 732 N N . THR B 1 6 ? 1.447 12.898 13.281 1 97.88 6 THR B N 1
ATOM 733 C CA . THR B 1 6 ? 2.213 11.664 13.203 1 97.88 6 THR B CA 1
ATOM 734 C C . THR B 1 6 ? 1.681 10.766 12.086 1 97.88 6 THR B C 1
ATOM 736 O O . THR B 1 6 ? 0.471 10.57 11.961 1 97.88 6 THR B O 1
ATOM 739 N N . ILE B 1 7 ? 2.625 10.32 11.281 1 96.56 7 ILE B N 1
ATOM 740 C CA . ILE B 1 7 ? 2.26 9.406 10.211 1 96.56 7 ILE B CA 1
ATOM 741 C C . ILE B 1 7 ? 2.959 8.062 10.414 1 96.56 7 ILE B C 1
ATOM 743 O O . ILE B 1 7 ? 4.176 8.008 10.602 1 96.56 7 ILE B O 1
ATOM 747 N N . TYR B 1 8 ? 2.139 6.996 10.445 1 94.94 8 TYR B N 1
ATOM 748 C CA . TYR B 1 8 ? 2.691 5.652 10.336 1 94.94 8 TYR B CA 1
ATOM 749 C C . TYR B 1 8 ? 2.74 5.195 8.883 1 94.94 8 TYR B C 1
ATOM 751 O O . TYR B 1 8 ? 1.717 5.188 8.195 1 94.94 8 TYR B O 1
ATOM 759 N N . SER B 1 9 ? 3.902 4.934 8.43 1 91.5 9 SER B N 1
ATOM 760 C CA . SER B 1 9 ? 4.133 4.57 7.039 1 91.5 9 SER B CA 1
ATOM 761 C C . SER B 1 9 ? 4.895 3.252 6.93 1 91.5 9 SER B C 1
ATOM 763 O O . SER B 1 9 ? 5.191 2.617 7.941 1 91.5 9 SER B O 1
ATOM 765 N N . THR B 1 10 ? 4.938 2.723 5.715 1 84.88 10 THR B N 1
ATOM 766 C CA . THR B 1 10 ? 5.855 1.636 5.391 1 84.88 10 THR B CA 1
ATOM 767 C C . THR B 1 10 ? 6.695 1.983 4.164 1 84.88 10 THR B C 1
ATOM 769 O O . THR B 1 10 ? 6.312 2.844 3.369 1 84.88 10 THR B O 1
ATOM 772 N N . THR B 1 11 ? 7.898 1.457 4.215 1 78.44 11 THR B N 1
ATOM 773 C CA . THR B 1 11 ? 8.734 1.612 3.033 1 78.44 11 THR B CA 1
ATOM 774 C C . THR B 1 11 ? 8.258 0.705 1.903 1 78.44 11 THR B C 1
ATOM 776 O O . THR B 1 11 ? 8.211 1.12 0.744 1 78.44 11 THR B O 1
ATOM 779 N N . VAL B 1 12 ? 7.895 -0.349 2.449 1 74.88 12 VAL B N 1
ATOM 780 C CA . VAL B 1 12 ? 7.57 -1.385 1.475 1 74.88 12 VAL B CA 1
ATOM 781 C C . VAL B 1 12 ? 6.055 -1.55 1.377 1 74.88 12 VAL B C 1
ATOM 783 O O . VAL B 1 12 ? 5.32 -1.138 2.277 1 74.88 12 VAL B O 1
ATOM 786 N N . CYS B 1 13 ? 5.613 -1.891 0.273 1 82.69 13 CYS B N 1
ATOM 787 C CA . CYS B 1 13 ? 4.219 -2.295 0.132 1 82.69 13 CYS B CA 1
ATOM 788 C C . CYS B 1 13 ? 3.984 -3.672 0.743 1 82.69 13 CYS B C 1
ATOM 790 O O . CYS B 1 13 ? 4.34 -4.688 0.144 1 82.69 13 CYS B O 1
ATOM 792 N N . PRO B 1 14 ? 3.449 -3.707 1.917 1 77.81 14 PRO B N 1
ATOM 793 C CA . PRO B 1 14 ? 3.324 -4.992 2.611 1 77.81 14 PRO B CA 1
ATOM 794 C C . PRO B 1 14 ? 2.443 -5.984 1.859 1 77.81 14 PRO B C 1
ATOM 796 O O . PRO B 1 14 ? 2.701 -7.191 1.892 1 77.81 14 PRO B O 1
ATOM 799 N N . TYR B 1 15 ? 1.465 -5.512 1.255 1 84.12 15 TYR B N 1
ATOM 800 C CA . TYR B 1 15 ? 0.593 -6.398 0.491 1 84.12 15 TYR B CA 1
ATOM 801 C C . TYR B 1 15 ? 1.333 -6.996 -0.699 1 84.12 15 TYR B C 1
ATOM 803 O O . TYR B 1 15 ? 1.084 -8.141 -1.079 1 84.12 15 TYR B O 1
ATOM 811 N N . CYS B 1 16 ? 2.145 -6.199 -1.287 1 89.5 16 CYS B N 1
ATOM 812 C CA . CYS B 1 16 ? 2.994 -6.734 -2.344 1 89.5 16 CYS B CA 1
ATOM 813 C C . CYS B 1 16 ? 3.906 -7.832 -1.807 1 89.5 16 CYS B C 1
ATOM 815 O O . CYS B 1 16 ? 4.059 -8.883 -2.434 1 89.5 16 CYS B O 1
ATOM 817 N N . VAL B 1 17 ? 4.465 -7.609 -0.692 1 85.81 17 VAL B N 1
ATOM 818 C CA . VAL B 1 17 ? 5.359 -8.586 -0.075 1 85.81 17 VAL B CA 1
ATOM 819 C C . VAL B 1 17 ? 4.59 -9.867 0.235 1 85.81 17 VAL B C 1
ATOM 821 O O . VAL B 1 17 ? 5.043 -10.961 -0.096 1 85.81 17 VAL B O 1
ATOM 824 N N . ARG B 1 18 ? 3.486 -9.719 0.788 1 87.62 18 ARG B N 1
ATOM 825 C CA . ARG B 1 18 ? 2.699 -10.891 1.171 1 87.62 18 ARG B CA 1
ATOM 826 C C . ARG B 1 18 ? 2.238 -11.664 -0.059 1 87.62 18 ARG B C 1
ATOM 828 O O . ARG B 1 18 ? 2.178 -12.891 -0.036 1 87.62 18 ARG B O 1
ATOM 835 N N . THR B 1 19 ? 1.844 -10.961 -1.026 1 93.88 19 THR B N 1
ATOM 836 C CA . THR B 1 19 ? 1.467 -11.602 -2.283 1 93.88 19 THR B CA 1
ATOM 837 C C . THR B 1 19 ? 2.6 -12.477 -2.807 1 93.88 19 THR B C 1
ATOM 839 O O . THR B 1 19 ? 2.383 -13.641 -3.143 1 93.88 19 THR B O 1
ATOM 842 N N . LYS B 1 20 ? 3.76 -11.898 -2.82 1 94.38 20 LYS B N 1
ATOM 843 C CA . LYS B 1 20 ? 4.922 -12.641 -3.293 1 94.38 20 LYS B CA 1
ATOM 844 C C . LYS B 1 20 ? 5.219 -13.836 -2.387 1 94.38 20 LYS B C 1
ATOM 846 O O . LYS B 1 20 ? 5.508 -14.93 -2.869 1 94.38 20 LYS B O 1
ATOM 851 N N . GLN B 1 21 ? 5.133 -13.664 -1.177 1 93.19 21 GLN B N 1
ATOM 852 C CA . GLN B 1 21 ? 5.398 -14.727 -0.215 1 93.19 21 GLN B CA 1
ATOM 853 C C . GLN B 1 21 ? 4.434 -15.891 -0.408 1 93.19 21 GLN B C 1
ATOM 855 O O . GLN B 1 21 ? 4.832 -17.062 -0.313 1 93.19 21 GLN B O 1
ATOM 860 N N . LEU B 1 22 ? 3.211 -15.57 -0.591 1 94.88 22 LEU B N 1
ATOM 861 C CA . LEU B 1 22 ? 2.215 -16.609 -0.823 1 94.88 22 LEU B CA 1
ATOM 862 C C . LEU B 1 22 ? 2.576 -17.438 -2.047 1 94.88 22 LEU B C 1
ATOM 864 O O . LEU B 1 22 ? 2.547 -18.672 -1.996 1 94.88 22 LEU B O 1
ATOM 868 N N . LEU B 1 23 ? 2.908 -16.797 -3.135 1 96.06 23 LEU B N 1
ATOM 869 C CA . LEU B 1 23 ? 3.266 -17.5 -4.359 1 96.06 23 LEU B CA 1
ATOM 870 C C . LEU B 1 23 ? 4.531 -18.328 -4.16 1 96.06 23 LEU B C 1
ATOM 872 O O . LEU B 1 23 ? 4.621 -19.469 -4.648 1 96.06 23 LEU B O 1
ATOM 876 N N . GLU B 1 24 ? 5.473 -17.797 -3.432 1 95.25 24 GLU B N 1
ATOM 877 C CA . GLU B 1 24 ? 6.711 -18.5 -3.141 1 95.25 24 GLU B CA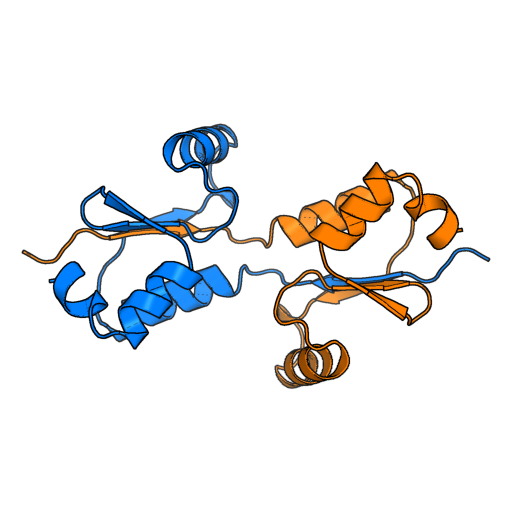 1
ATOM 878 C C . GLU B 1 24 ? 6.445 -19.734 -2.281 1 95.25 24 GLU B C 1
ATOM 880 O O . GLU B 1 24 ? 7.004 -20.812 -2.533 1 95.25 24 GLU B O 1
ATOM 885 N N . ARG B 1 25 ? 5.648 -19.562 -1.337 1 95.31 25 ARG B N 1
ATOM 886 C CA . ARG B 1 25 ? 5.301 -20.688 -0.474 1 95.31 25 ARG B CA 1
ATOM 887 C C . ARG B 1 25 ? 4.645 -21.812 -1.273 1 95.31 25 ARG B C 1
ATOM 889 O O . ARG B 1 25 ? 4.848 -22.984 -0.976 1 95.31 25 ARG B O 1
ATOM 896 N N . LYS B 1 26 ? 3.932 -21.422 -2.277 1 94.75 26 LYS B N 1
ATOM 897 C CA . LYS B 1 26 ? 3.227 -22.391 -3.104 1 94.75 26 LYS B CA 1
ATOM 898 C C . LYS B 1 26 ? 4.137 -22.953 -4.191 1 94.75 26 LYS B C 1
ATOM 900 O O . LYS B 1 26 ? 3.73 -23.828 -4.957 1 94.75 26 LYS B O 1
ATOM 905 N N . GLY B 1 27 ? 5.277 -22.375 -4.32 1 94.12 27 GLY B N 1
ATOM 906 C CA . GLY B 1 27 ? 6.227 -22.859 -5.312 1 94.12 27 GLY B CA 1
ATOM 907 C C . GLY B 1 27 ? 5.922 -22.375 -6.715 1 94.12 27 GLY B C 1
ATOM 908 O O . GLY B 1 27 ? 6.289 -23.031 -7.695 1 94.12 27 GLY B O 1
ATOM 909 N N . VAL B 1 28 ? 5.215 -21.297 -6.789 1 94.69 28 VAL B N 1
ATOM 910 C CA . VAL B 1 28 ? 4.801 -20.766 -8.078 1 94.69 28 VAL B CA 1
ATOM 911 C C . VAL B 1 28 ? 5.773 -19.688 -8.523 1 94.69 28 VAL B C 1
ATOM 913 O O . VAL B 1 28 ? 6.027 -18.734 -7.781 1 94.69 28 VAL B O 1
ATOM 916 N N . GLU B 1 29 ? 6.359 -19.859 -9.664 1 94.81 29 GLU B N 1
ATOM 917 C CA . GLU B 1 29 ? 7.168 -18.797 -10.258 1 94.81 29 GLU B CA 1
ATOM 918 C C . GLU B 1 29 ? 6.293 -17.656 -10.773 1 94.81 29 GLU B C 1
ATOM 920 O O . GLU B 1 29 ? 5.18 -17.891 -11.25 1 94.81 29 GLU B O 1
ATOM 925 N N . TYR B 1 30 ? 6.805 -16.5 -10.656 1 97 30 TYR B N 1
ATOM 926 C CA . TYR B 1 30 ? 6.07 -15.336 -11.164 1 97 30 TYR B CA 1
ATOM 927 C C . TYR B 1 30 ? 7.023 -14.281 -11.711 1 97 30 TYR B C 1
ATOM 929 O O . TYR B 1 30 ? 8.188 -14.219 -11.305 1 97 30 TYR B O 1
ATOM 937 N N . LYS B 1 31 ? 6.516 -13.57 -12.648 1 97.38 31 LYS B N 1
ATOM 938 C CA . LYS B 1 31 ? 7.188 -12.367 -13.117 1 97.38 31 LYS B CA 1
ATOM 939 C C . LYS B 1 31 ? 6.742 -11.141 -12.32 1 97.38 31 LYS B C 1
ATOM 941 O O . LYS B 1 31 ? 5.543 -10.891 -12.18 1 97.38 31 LYS B O 1
ATOM 946 N N . GLU B 1 32 ? 7.668 -10.461 -11.797 1 95.69 32 GLU B N 1
ATOM 947 C CA . GLU B 1 32 ? 7.352 -9.219 -11.094 1 95.69 32 GLU B CA 1
ATOM 948 C C . GLU B 1 32 ? 7.691 -8 -11.945 1 95.69 32 GLU B C 1
ATOM 950 O O . GLU B 1 32 ? 8.781 -7.918 -12.508 1 95.69 32 GLU B O 1
ATOM 955 N N . ILE B 1 33 ? 6.766 -7.145 -12.094 1 95.38 33 ILE B N 1
ATOM 956 C CA . ILE B 1 33 ? 6.984 -5.812 -12.648 1 95.38 33 ILE B CA 1
ATOM 957 C C . ILE B 1 33 ? 6.855 -4.766 -11.547 1 95.38 33 ILE B C 1
ATOM 959 O O . ILE B 1 33 ? 5.746 -4.461 -11.102 1 95.38 33 ILE B O 1
ATOM 963 N N . ASN B 1 34 ? 7.941 -4.348 -11.07 1 92.25 34 ASN B N 1
ATOM 964 C CA . ASN B 1 34 ? 7.961 -3.318 -10.031 1 92.25 34 ASN B CA 1
ATOM 965 C C . ASN B 1 34 ? 7.723 -1.93 -10.617 1 92.25 34 ASN B C 1
ATOM 967 O O . ASN B 1 34 ? 8.609 -1.361 -11.266 1 92.25 34 ASN B O 1
ATOM 971 N N . LEU B 1 35 ? 6.59 -1.39 -10.328 1 89.25 35 LEU B N 1
ATOM 972 C CA . LEU B 1 35 ? 6.156 -0.138 -10.945 1 89.25 35 LEU B CA 1
ATOM 973 C C . LEU B 1 35 ? 7.012 1.027 -10.461 1 89.25 35 LEU B C 1
ATOM 975 O O . LEU B 1 35 ? 7.074 2.07 -11.117 1 89.25 35 LEU B O 1
ATOM 979 N N . SER B 1 36 ? 7.637 0.867 -9.281 1 82.44 36 SER B N 1
ATOM 980 C CA . SER B 1 36 ? 8.531 1.903 -8.781 1 82.44 36 SER B CA 1
ATOM 981 C C . SER B 1 36 ? 9.766 2.043 -9.656 1 82.44 36 SER B C 1
ATOM 983 O O . SER B 1 36 ? 10.469 3.055 -9.594 1 82.44 36 SER B O 1
ATOM 985 N N . LYS B 1 37 ? 9.961 1.021 -10.453 1 87.69 37 LYS B N 1
ATOM 986 C CA . LYS B 1 37 ? 11.148 1 -11.305 1 87.69 37 LYS B CA 1
ATOM 987 C C . LYS B 1 37 ? 10.773 1.17 -12.773 1 87.69 37 LYS B C 1
ATOM 989 O O . LYS B 1 37 ? 11.633 1.041 -13.648 1 87.69 37 LYS B O 1
ATOM 994 N N . GLU B 1 38 ? 9.578 1.404 -12.969 1 89.44 38 GLU B N 1
ATOM 995 C CA . GLU B 1 38 ? 9.086 1.559 -14.328 1 89.44 38 GLU B CA 1
ATOM 996 C C . GLU B 1 38 ? 8.734 3.014 -14.625 1 89.44 38 GLU B C 1
ATOM 998 O O . GLU B 1 38 ? 8.617 3.83 -13.711 1 89.44 38 GLU B O 1
ATOM 1003 N N . ALA B 1 39 ? 8.68 3.322 -15.93 1 91.19 39 ALA B N 1
ATOM 1004 C CA . ALA B 1 39 ? 8.164 4.633 -16.328 1 91.19 39 ALA B CA 1
ATOM 1005 C C . ALA B 1 39 ? 6.734 4.832 -15.844 1 91.19 39 ALA B C 1
ATOM 1007 O O . ALA B 1 39 ? 5.961 3.873 -15.758 1 91.19 39 ALA B O 1
ATOM 1008 N N . PRO B 1 40 ? 6.355 6.086 -15.461 1 88.31 40 PRO B N 1
ATOM 1009 C CA . PRO B 1 40 ? 5.004 6.367 -14.977 1 88.31 40 PRO B CA 1
ATOM 1010 C C . PRO B 1 40 ? 3.916 5.875 -15.93 1 88.31 40 PRO B C 1
ATOM 1012 O O . PRO B 1 40 ? 2.822 5.512 -15.492 1 88.31 40 PRO B O 1
ATOM 1015 N N . GLU B 1 41 ? 4.227 5.77 -17.172 1 92.75 41 GLU B N 1
ATOM 1016 C CA . GLU B 1 41 ? 3.256 5.367 -18.188 1 92.75 41 GLU B CA 1
ATOM 1017 C C . GLU B 1 41 ? 2.826 3.914 -18 1 92.75 41 GLU B C 1
ATOM 1019 O O . GLU B 1 41 ? 1.697 3.545 -18.328 1 92.75 41 GLU B O 1
ATOM 1024 N N . VAL B 1 42 ? 3.67 3.137 -17.484 1 92.06 42 VAL B N 1
ATOM 1025 C CA . VAL B 1 42 ? 3.352 1.729 -17.266 1 92.06 42 VAL B CA 1
ATOM 1026 C C . VAL B 1 42 ? 2.232 1.604 -16.234 1 92.06 42 VAL B C 1
ATOM 1028 O O . VAL B 1 42 ? 1.289 0.832 -16.422 1 92.06 42 VAL B O 1
ATOM 1031 N N . ARG B 1 43 ? 2.361 2.361 -15.148 1 89.81 43 ARG B N 1
ATOM 1032 C CA . ARG B 1 43 ? 1.315 2.379 -14.133 1 89.81 43 ARG B CA 1
ATOM 1033 C C . ARG B 1 43 ? -0.003 2.881 -14.711 1 89.81 43 ARG B C 1
ATOM 1035 O O . ARG B 1 43 ? -1.056 2.281 -14.477 1 89.81 43 ARG B O 1
ATOM 1042 N N . ILE B 1 44 ? 0.068 3.984 -15.453 1 90.31 44 ILE B N 1
ATOM 1043 C CA . ILE B 1 44 ? -1.126 4.586 -16.047 1 90.31 44 ILE B CA 1
ATOM 1044 C C . ILE B 1 44 ? -1.825 3.57 -16.938 1 90.31 44 ILE B C 1
ATOM 1046 O O . ILE B 1 44 ? -3.039 3.375 -16.844 1 90.31 44 ILE B O 1
ATOM 1050 N N . GLU B 1 45 ? -1.089 2.895 -17.781 1 94.38 45 GLU B N 1
ATOM 1051 C CA . GLU B 1 45 ? -1.641 1.896 -18.688 1 94.38 45 GLU B CA 1
ATOM 1052 C C . GLU B 1 45 ? -2.258 0.729 -17.922 1 94.38 45 GLU B C 1
ATOM 1054 O O . GLU B 1 45 ? -3.334 0.246 -18.281 1 94.38 45 GLU B O 1
ATOM 1059 N N . LEU B 1 46 ? -1.642 0.309 -16.906 1 94.81 46 LEU B N 1
ATOM 1060 C CA . LEU B 1 46 ? -2.133 -0.8 -16.094 1 94.81 46 LEU B CA 1
ATOM 1061 C C . LEU B 1 46 ? -3.469 -0.451 -15.445 1 94.81 46 LEU B C 1
ATOM 1063 O O . LEU B 1 46 ? -4.414 -1.244 -15.492 1 94.81 46 LEU B O 1
ATOM 1067 N N . MET B 1 47 ? -3.512 0.783 -14.852 1 92.56 47 MET B N 1
ATOM 1068 C CA . MET B 1 47 ? -4.727 1.212 -14.156 1 92.56 47 MET B CA 1
ATOM 1069 C C . MET B 1 47 ? -5.895 1.32 -15.133 1 92.56 47 MET B C 1
ATOM 1071 O O . MET B 1 47 ? -7.031 1 -14.781 1 92.56 47 MET B O 1
ATOM 1075 N N . GLN B 1 48 ? -5.559 1.725 -16.297 1 93.19 48 GLN B N 1
ATOM 1076 C CA . GLN B 1 48 ? -6.594 1.829 -17.328 1 93.19 48 GLN B CA 1
ATOM 1077 C C . GLN B 1 48 ? -7.051 0.448 -17.781 1 93.19 48 GLN B C 1
ATOM 1079 O O . GLN B 1 48 ? -8.242 0.226 -18.016 1 93.19 48 GLN B O 1
ATOM 1084 N N . ARG B 1 49 ? -6.234 -0.444 -17.906 1 95.44 49 ARG B N 1
ATOM 1085 C CA . ARG B 1 49 ? -6.512 -1.794 -18.391 1 95.44 49 ARG B CA 1
ATOM 1086 C C . ARG B 1 49 ? -7.344 -2.576 -17.375 1 95.44 49 ARG B C 1
ATOM 1088 O O . ARG B 1 49 ? -8.242 -3.33 -17.766 1 95.44 49 ARG B O 1
ATOM 1095 N N . THR B 1 50 ? -7.066 -2.383 -16.141 1 95.69 50 THR B N 1
ATOM 1096 C CA . THR B 1 50 ? -7.672 -3.234 -15.125 1 95.69 50 THR B CA 1
ATOM 1097 C C . THR B 1 50 ? -8.789 -2.496 -14.398 1 95.69 50 THR B C 1
ATOM 1099 O O . THR B 1 50 ? -9.594 -3.113 -13.695 1 95.69 50 THR B O 1
ATOM 1102 N N . ASN B 1 51 ? -8.695 -1.133 -14.508 1 93.31 51 ASN B N 1
ATOM 1103 C CA . ASN B 1 51 ? -9.602 -0.27 -13.758 1 93.31 51 ASN B CA 1
ATOM 1104 C C . ASN B 1 51 ? -9.414 -0.427 -12.25 1 93.31 51 ASN B C 1
ATOM 1106 O O . ASN B 1 51 ? -10.375 -0.356 -11.492 1 93.31 51 ASN B O 1
ATOM 1110 N N . HIS B 1 52 ? -8.234 -0.852 -11.875 1 87.69 52 HIS B N 1
ATOM 1111 C CA . HIS B 1 52 ? -7.793 -0.948 -10.492 1 87.69 52 HIS B CA 1
ATOM 1112 C C . HIS B 1 52 ? -6.719 0.09 -10.18 1 87.69 52 HIS B C 1
ATOM 1114 O O . HIS B 1 52 ? -5.852 0.358 -11.016 1 87.69 52 HIS B O 1
ATOM 1120 N N . ARG B 1 53 ? -6.77 0.592 -9 1 78.12 53 ARG B N 1
ATOM 1121 C CA . ARG B 1 53 ? -5.879 1.718 -8.734 1 78.12 53 ARG B CA 1
ATOM 1122 C C . ARG B 1 53 ? -4.82 1.343 -7.703 1 78.12 53 ARG B C 1
ATOM 1124 O O . ARG B 1 53 ? -3.854 2.082 -7.504 1 78.12 53 ARG B O 1
ATOM 1131 N N . THR B 1 54 ? -5.02 0.157 -7.062 1 79.5 54 THR B N 1
ATOM 1132 C CA . THR B 1 54 ? -4.086 -0.228 -6.008 1 79.5 54 THR B CA 1
ATOM 1133 C C . THR B 1 54 ? -3.178 -1.36 -6.477 1 79.5 54 THR B C 1
ATOM 1135 O O . THR B 1 54 ? -3.328 -1.863 -7.594 1 79.5 54 THR B O 1
ATOM 1138 N N . VAL B 1 55 ? -2.148 -1.556 -5.723 1 87.19 55 VAL B N 1
ATOM 1139 C CA . VAL B 1 55 ? -1.247 -2.689 -5.906 1 87.19 55 VAL B CA 1
ATOM 1140 C C . VAL B 1 55 ? -1.2 -3.525 -4.629 1 87.19 55 VAL B C 1
ATOM 1142 O O . VAL B 1 55 ? -1.534 -3.035 -3.545 1 87.19 55 VAL B O 1
ATOM 1145 N N . PRO B 1 56 ? -0.839 -4.758 -4.836 1 91 56 PRO B N 1
ATOM 1146 C CA . PRO B 1 56 ? -0.434 -5.508 -6.027 1 91 56 PRO B CA 1
ATOM 1147 C C . PRO B 1 56 ? -1.6 -5.785 -6.977 1 91 56 PRO B C 1
ATOM 1149 O O . PRO B 1 56 ? -2.76 -5.742 -6.559 1 91 56 PRO B O 1
ATOM 1152 N N . GLN B 1 57 ? -1.31 -5.918 -8.25 1 94.69 57 GLN B N 1
ATOM 1153 C CA . GLN B 1 57 ? -2.223 -6.461 -9.25 1 94.69 57 GLN B CA 1
ATOM 1154 C C . GLN B 1 57 ? -1.684 -7.762 -9.836 1 94.69 57 GLN B C 1
ATOM 1156 O O . GLN B 1 57 ? -0.507 -7.848 -10.195 1 94.69 57 GLN B O 1
ATOM 1161 N N . ILE B 1 58 ? -2.566 -8.734 -9.922 1 97.31 58 ILE B N 1
ATOM 1162 C CA . ILE B 1 58 ? -2.111 -10.086 -10.242 1 97.31 58 ILE B CA 1
ATOM 1163 C C . ILE B 1 58 ? -2.777 -10.562 -11.531 1 97.31 58 ILE B C 1
ATOM 1165 O O . ILE B 1 58 ? 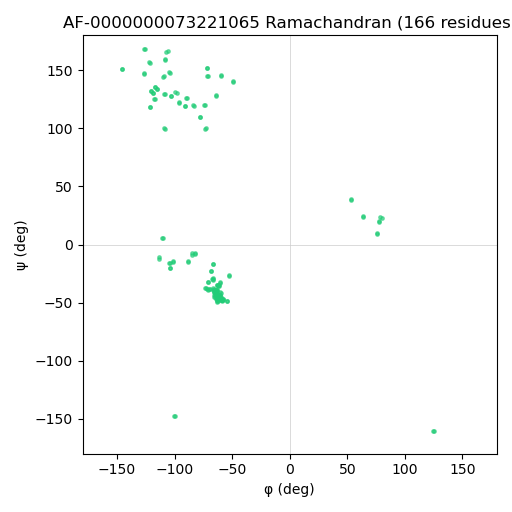-3.99 -10.414 -11.703 1 97.31 58 ILE B O 1
ATOM 1169 N N . PHE B 1 59 ? -2 -11.078 -12.383 1 97.88 59 PHE B N 1
ATOM 1170 C CA . PHE B 1 59 ? -2.447 -11.719 -13.609 1 97.88 59 PHE B CA 1
ATOM 1171 C C . PHE B 1 59 ? -2.062 -13.195 -13.617 1 97.88 59 PHE B C 1
ATOM 1173 O O . PHE B 1 59 ? -0.942 -13.555 -13.25 1 97.88 59 PHE B O 1
ATOM 1180 N N . ILE B 1 60 ? -2.979 -14.055 -14.008 1 96.88 60 ILE B N 1
ATOM 1181 C CA . ILE B 1 60 ? -2.713 -15.469 -14.258 1 96.88 60 ILE B CA 1
ATOM 1182 C C . ILE B 1 60 ? -3.074 -15.805 -15.703 1 96.88 60 ILE B C 1
ATOM 1184 O O . ILE B 1 60 ? -4.227 -15.648 -16.109 1 96.88 60 ILE B O 1
ATOM 1188 N N . ASP B 1 61 ? -2.07 -16.219 -16.406 1 95.56 61 ASP B N 1
ATOM 1189 C CA . ASP B 1 61 ? -2.238 -16.484 -17.828 1 95.56 61 ASP B CA 1
ATOM 1190 C C . ASP B 1 61 ? -2.85 -15.281 -18.547 1 95.56 61 ASP B C 1
ATOM 1192 O O . ASP B 1 61 ? -3.836 -15.422 -19.281 1 95.56 61 ASP B O 1
ATOM 1196 N N . ASP B 1 62 ? -2.457 -14.148 -18.188 1 94.12 62 ASP B N 1
ATOM 1197 C CA . ASP B 1 62 ? -2.773 -12.867 -18.812 1 94.12 62 ASP B CA 1
ATOM 1198 C C . ASP B 1 62 ? -4.191 -12.422 -18.469 1 94.12 62 ASP B C 1
ATOM 1200 O O . ASP B 1 62 ? -4.73 -11.508 -19.094 1 94.12 62 ASP B O 1
ATOM 1204 N N . GLN B 1 63 ? -4.746 -13.148 -17.578 1 95.62 63 GLN B N 1
ATOM 1205 C CA . GLN B 1 63 ? -6.043 -12.734 -17.047 1 95.62 63 GLN B CA 1
ATOM 1206 C C . GLN B 1 63 ? -5.891 -11.992 -15.727 1 95.62 63 GLN B C 1
ATOM 1208 O O . GLN B 1 63 ? -5.211 -12.477 -14.812 1 95.62 63 GLN B O 1
ATOM 1213 N N . PHE B 1 64 ? -6.531 -10.867 -15.672 1 97.69 64 PHE B N 1
ATOM 1214 C CA . PHE B 1 64 ? -6.516 -10.078 -14.438 1 97.69 64 PHE B CA 1
ATOM 1215 C C . PHE B 1 64 ? -7.402 -10.727 -13.375 1 97.69 64 PHE B C 1
ATOM 1217 O O . PHE B 1 64 ? -8.609 -10.859 -13.578 1 97.69 64 PHE B O 1
ATOM 1224 N N . ILE B 1 65 ? -6.797 -11.102 -12.219 1 96.38 65 ILE B N 1
ATOM 1225 C CA . ILE B 1 65 ? -7.609 -11.758 -11.203 1 96.38 65 ILE B CA 1
ATOM 1226 C C . ILE B 1 65 ? -7.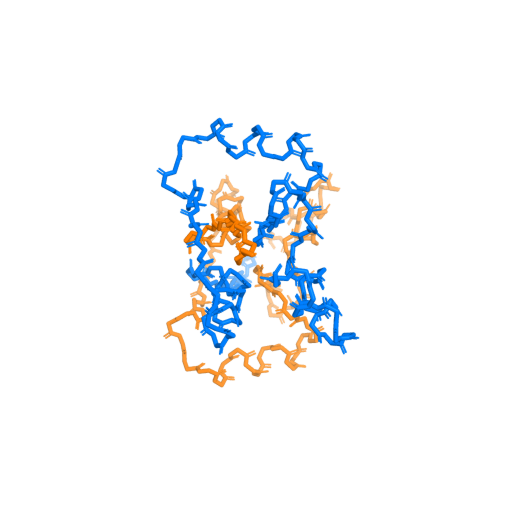922 -10.781 -10.07 1 96.38 65 ILE B C 1
ATOM 1228 O O . ILE B 1 65 ? -8.766 -11.055 -9.219 1 96.38 65 ILE B O 1
ATOM 1232 N N . GLY B 1 66 ? -7.176 -9.68 -10.023 1 95.56 66 GLY B N 1
ATOM 1233 C CA . GLY B 1 66 ? -7.41 -8.695 -8.984 1 95.56 66 GLY B CA 1
ATOM 1234 C C . GLY B 1 66 ? -6.168 -8.375 -8.172 1 95.56 66 GLY B C 1
ATOM 1235 O O . GLY B 1 66 ? -5.047 -8.547 -8.656 1 95.56 66 GLY B O 1
ATOM 1236 N N . GLY B 1 67 ? -6.379 -7.816 -6.973 1 93.38 67 GLY B N 1
ATOM 1237 C CA . GLY B 1 67 ? -5.297 -7.473 -6.066 1 93.38 67 GLY B CA 1
ATOM 1238 C C . GLY B 1 67 ? -5.09 -8.492 -4.965 1 93.38 67 GLY B C 1
ATOM 1239 O O . GLY B 1 67 ? -5.281 -9.695 -5.184 1 93.38 67 GLY B O 1
ATOM 1240 N N . PHE B 1 68 ? -4.668 -7.918 -3.869 1 90.25 68 PHE B N 1
ATOM 1241 C CA . PHE B 1 68 ? -4.348 -8.719 -2.691 1 90.25 68 PHE B CA 1
ATOM 1242 C C . PHE B 1 68 ? -5.59 -9.43 -2.166 1 90.25 68 PHE B C 1
ATOM 1244 O O . PHE B 1 68 ? -5.57 -10.641 -1.956 1 90.25 68 PHE B O 1
ATOM 1251 N N . ASP B 1 69 ? -6.645 -8.68 -2.01 1 88.38 6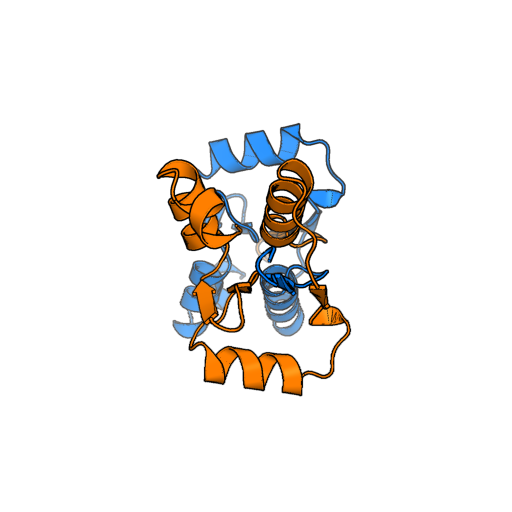9 ASP B N 1
ATOM 1252 C CA . ASP B 1 69 ? -7.883 -9.234 -1.469 1 88.38 69 ASP B CA 1
ATOM 1253 C C . ASP B 1 69 ? -8.398 -10.383 -2.332 1 88.38 69 ASP B C 1
ATOM 1255 O O . ASP B 1 69 ? -8.805 -11.422 -1.812 1 88.38 69 ASP B O 1
ATOM 1259 N N . GLN B 1 70 ? -8.453 -10.195 -3.635 1 94 70 GLN B N 1
ATOM 1260 C CA . GLN B 1 70 ? -8.953 -11.219 -4.543 1 94 70 GLN B CA 1
ATOM 1261 C C . GLN B 1 70 ? -8.078 -12.469 -4.504 1 94 70 GLN B C 1
ATOM 1263 O O . GLN B 1 70 ? -8.586 -13.586 -4.48 1 94 70 GLN B O 1
ATOM 1268 N N . LEU B 1 71 ? -6.77 -12.289 -4.508 1 94.94 71 LEU B N 1
ATOM 1269 C CA . LEU B 1 71 ? -5.852 -13.422 -4.441 1 94.94 71 LEU B CA 1
ATOM 1270 C C . LEU B 1 71 ? -6.086 -14.242 -3.176 1 94.94 71 LEU B C 1
ATOM 1272 O O . LEU B 1 71 ? -6.184 -15.469 -3.232 1 94.94 71 LEU B O 1
ATOM 1276 N N . TYR B 1 72 ? -6.16 -13.555 -2.098 1 93.69 72 TYR 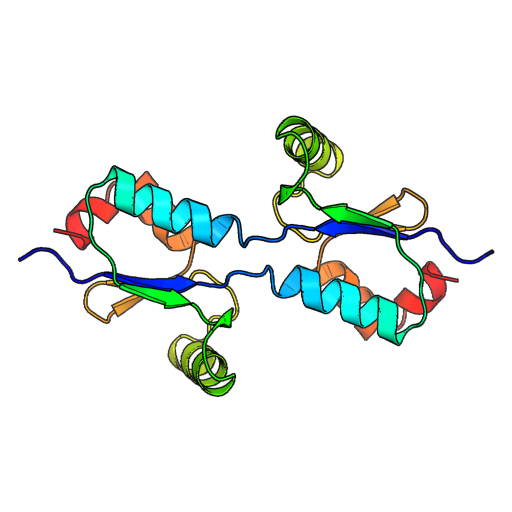B N 1
ATOM 1277 C CA . TYR B 1 72 ? -6.297 -14.258 -0.829 1 93.69 72 TYR B CA 1
ATOM 1278 C C . TYR B 1 72 ? -7.68 -14.883 -0.699 1 93.69 72 TYR B C 1
ATOM 1280 O O . TYR B 1 72 ? -7.84 -15.93 -0.061 1 93.69 72 TYR B O 1
ATOM 1288 N N . ALA B 1 73 ? -8.688 -14.242 -1.273 1 94.38 73 ALA B N 1
ATOM 1289 C CA . ALA B 1 73 ? -10 -14.867 -1.318 1 94.38 73 ALA B CA 1
ATOM 1290 C C . ALA B 1 73 ? -9.953 -16.203 -2.061 1 94.38 73 ALA B C 1
ATOM 1292 O O . ALA B 1 73 ? -10.5 -17.203 -1.595 1 94.38 73 ALA B O 1
ATOM 1293 N N . LEU B 1 74 ? -9.297 -16.219 -3.164 1 96.19 74 LEU B N 1
ATOM 1294 C CA . LEU B 1 74 ? -9.125 -17.438 -3.93 1 96.19 74 LEU B CA 1
ATOM 1295 C C . LEU B 1 74 ? -8.391 -18.5 -3.107 1 96.19 74 LEU B C 1
ATOM 1297 O O . LEU B 1 74 ? -8.742 -19.672 -3.148 1 96.19 74 LEU B O 1
ATOM 1301 N N . GLU B 1 75 ? -7.383 -18.016 -2.393 1 95.81 75 GLU B N 1
ATOM 1302 C CA . GLU B 1 75 ? -6.633 -18.938 -1.533 1 95.81 75 GLU B CA 1
ATOM 1303 C C . GLU B 1 75 ? -7.52 -19.516 -0.439 1 95.81 75 GLU B C 1
ATOM 1305 O O . GLU B 1 75 ? -7.516 -20.734 -0.21 1 95.81 75 GLU B O 1
ATOM 1310 N N . ARG B 1 76 ? -8.227 -18.688 0.193 1 95.38 76 ARG B N 1
ATOM 1311 C CA . ARG B 1 76 ? -9.102 -19.094 1.286 1 95.38 76 ARG B CA 1
ATOM 1312 C C . ARG B 1 76 ? -10.18 -20.062 0.793 1 95.38 76 ARG B C 1
ATOM 1314 O O . ARG B 1 76 ? -10.57 -20.984 1.509 1 95.38 76 ARG B O 1
ATOM 1321 N N . GLU B 1 77 ? -10.602 -19.844 -0.344 1 96.31 77 GLU B N 1
ATOM 1322 C CA . GLU B 1 77 ? -11.664 -20.656 -0.928 1 96.31 77 GLU B CA 1
ATOM 1323 C C . GLU B 1 77 ? -11.117 -21.953 -1.521 1 96.31 77 GLU B C 1
ATOM 1325 O O . GLU B 1 77 ? -11.883 -22.812 -1.962 1 96.31 77 GLU B O 1
ATOM 1330 N N . GLY B 1 78 ? -9.844 -22.047 -1.557 1 95.31 78 GLY B N 1
ATOM 1331 C CA . GLY B 1 78 ? -9.211 -23.25 -2.092 1 95.31 78 GLY B CA 1
ATOM 1332 C C . GLY B 1 78 ? -9.211 -23.297 -3.607 1 95.31 78 GLY B C 1
ATOM 1333 O O . GLY B 1 78 ? -9.031 -24.359 -4.199 1 95.31 78 GLY B O 1
ATOM 1334 N N . LYS B 1 79 ? -9.383 -22.203 -4.234 1 95.69 79 LYS B N 1
ATOM 1335 C CA . LYS B 1 79 ? -9.508 -22.141 -5.688 1 95.69 79 LYS B CA 1
ATOM 1336 C C . LYS B 1 79 ? -8.203 -21.688 -6.336 1 95.69 79 LYS B C 1
ATOM 1338 O O . LYS B 1 79 ? -8.016 -21.844 -7.543 1 95.69 79 LYS B O 1
ATOM 1343 N N . LEU B 1 80 ? -7.293 -21.172 -5.609 1 95.44 80 LEU B N 1
ATOM 1344 C CA . LEU B 1 80 ? -6.07 -20.594 -6.16 1 95.44 80 LEU B CA 1
ATOM 1345 C C . LEU B 1 80 ? -5.199 -21.672 -6.797 1 95.44 80 LEU B C 1
ATOM 1347 O O . LEU B 1 80 ? -4.672 -21.484 -7.895 1 95.44 80 LEU B O 1
ATOM 1351 N N . ASP B 1 81 ? -5.121 -22.812 -6.203 1 94.69 81 ASP B N 1
ATOM 1352 C CA . ASP B 1 81 ? -4.254 -23.875 -6.699 1 94.69 81 ASP B CA 1
ATOM 1353 C C . ASP B 1 81 ? -4.695 -24.344 -8.086 1 94.69 81 ASP B C 1
ATOM 1355 O O . ASP B 1 81 ? -3.859 -24.625 -8.945 1 94.69 81 ASP B O 1
ATOM 1359 N N . GLN B 1 82 ? -5.902 -24.406 -8.258 1 93.31 82 GLN B N 1
ATOM 1360 C CA . GLN B 1 82 ? -6.426 -24.828 -9.555 1 93.31 82 GLN B CA 1
ATOM 1361 C C . GLN B 1 82 ? -6.07 -23.812 -10.641 1 93.31 82 GLN B C 1
ATOM 1363 O O . GLN B 1 82 ? -5.758 -24.203 -11.773 1 93.31 82 GLN B O 1
ATOM 1368 N N . LEU B 1 83 ? -6.184 -22.562 -10.297 1 92.5 83 LEU B N 1
ATOM 1369 C CA . LEU B 1 83 ? -5.879 -21.516 -11.258 1 92.5 83 LEU B CA 1
ATOM 1370 C C . LEU B 1 83 ? -4.395 -21.5 -11.602 1 92.5 83 LEU B C 1
ATOM 1372 O O . LEU B 1 83 ? -4.012 -21.109 -12.703 1 92.5 83 LEU B O 1
ATOM 1376 N N . LEU B 1 84 ? -3.545 -21.906 -10.695 1 92.94 84 LEU B N 1
ATOM 1377 C CA . LEU B 1 84 ? -2.098 -21.844 -10.852 1 92.94 84 LEU B CA 1
ATOM 1378 C C . LEU B 1 84 ? -1.573 -23.109 -11.531 1 92.94 84 LEU B C 1
ATOM 1380 O O . LEU B 1 84 ? -0.398 -23.188 -11.898 1 92.94 84 LEU B O 1
ATOM 1384 N N . ALA B 1 85 ? -2.377 -24.062 -11.555 1 85 85 ALA B N 1
ATOM 1385 C CA . ALA B 1 85 ? -2.002 -25.344 -12.156 1 85 85 ALA B CA 1
ATOM 1386 C C . ALA B 1 85 ? -1.99 -25.25 -13.68 1 85 85 ALA B C 1
ATOM 1388 O O . ALA B 1 85 ? -2.699 -24.422 -14.258 1 85 85 ALA B O 1
#

Secondary structure (DSSP, 8-state):
-PPPEEEEE-SS-HHHHHHHHHHHHTT--EEEEEGGGS-HHHHHHHHHHH---SS-EEEETTEEEESHHHHHHHHHTT-HHHHH-/-PPPEEEEE-SS-HHHHHHHHHHHHTT--EEEEEGGGS-HHHHHHHHHHH---SS-EEEETTEEEESHHHHHHHHHTT-HHHHH-

InterPro domains:
  IPR002109 Glutaredoxin [PF00462] (5-65)
  IPR004045 Glutathione S-transferase, N-terminal [PS50404] (3-85)
  IPR011767 Glutaredoxin active site [PS00195] (7-23)
  IPR011900 Glutaredoxin, GrxC [TIGR02181] (5-84)
  IPR011900 Glutaredoxin, GrxC [cd03418] (5-78)
  IPR014025 Glutaredoxin subgroup [PR00160] (5-23)
  IPR014025 Glutaredoxin subgroup [PR00160] (48-61)
  IPR014025 Glutaredoxin subgroup [PR00160] (62-75)
  IPR036249 Thioredoxin-like superfamily [SSF52833] (2-84)

Nearest PDB structures (foldseek):
  3qmx-assembly1_A  TM=8.790E-01  e=1.254E-06  Synechocystis sp. PCC 6803
  5kqa-assembly1_A  TM=9.318E-01  e=7.811E-06  Polygonaceae
  4tr1-assembly1_A  TM=9.494E-01  e=5.208E-05  Alkaliphilus oremlandii OhILAs
  3fza-assembly1_A  TM=9.063E-01  e=3.972E-05  Populus tremula x Populus tremuloides
  3zyw-assembly1_A  TM=9.393E-01  e=2.477E-03  Homo sapiens

Organism: Cajanus cajan (NCBI:txid3821)

Solvent-accessible surface area (backbone atoms only — not comparable to full-atom values): 9288 Å² total; per-residue (Å²): 116,70,41,50,33,39,36,38,30,40,55,48,27,63,54,30,51,50,51,51,48,53,36,53,74,71,69,48,69,64,46,74,44,48,48,72,78,43,62,70,63,58,54,54,52,48,30,66,73,67,72,45,90,69,71,22,36,37,25,51,68,86,35,78,66,41,36,54,69,45,51,49,49,30,49,74,70,64,48,40,64,64,66,50,70,116,72,40,49,33,38,34,37,30,41,56,48,27,61,56,30,52,49,52,52,48,53,36,52,75,70,68,49,70,66,46,76,44,48,48,72,78,43,62,71,63,57,55,55,51,49,29,66,73,66,72,45,90,69,71,22,36,37,25,51,68,84,36,80,66,41,37,55,68,46,51,50,49,30,48,75,70,64,48,39,64,66,65,50,69